Protein AF-A0A5T1TG48-F1 (afdb_monomer)

Secondary structure (DSSP, 8-state):
----EEPPPB---EEE--EETTTTSS--EEPPPEEESSSTT-SHHHHHHHHHTTHHHH---EEEE-EEEEEEE--SEE--TT-EETTEE----EE-GGGTT-HHHHHHHTTHHHH-EEEEE-TTSEEEEEESS---EEEES---GGG---GGGSEE-BEEEE-

Foldseek 3Di:
DDDKDKDDWDLDWDKDKDKAACQPVPGIDTWDIATAAQDPCHFVLVVQVRCCVCCVPRVKHKDWWAKQKAPAAFAWWWFAQQKDKSPHGLGIDTAHGLSPVVTLQVSCCVCCVPRQWHWDADPRSIIMITRPSQHWIAIDGGPTVSNRGDPSRNTTSGMMMMD

pLDDT: mean 97.57, std 2.39, range [71.88, 98.81]

Nearest PDB structures (foldseek):
  6x80-assembly1_D  TM=9.950E-01  e=9.859E-28  Campylobacter jejuni
  2zbi-assembly1_A  TM=5.490E-01  e=4.976E-05  Sphingomonas sp. A1
  8erm-assembly1_A  TM=5.360E-01  e=3.110E-05  Pseudomonas aeruginosa PAO1
  8sug-assembly1_C  TM=5.216E-01  e=3.074E-04  Pseudomonas aeruginosa PAO1
  9atl-assembly1_K  TM=5.099E-01  e=7.774E-03  Stenotrophomonas maltophilia

Mean predicted aligned error: 2.69 Å

Solvent-accessible surface area (backbone atoms only — not comparable to full-atom values): 8440 Å² total; per-residue (Å²): 137,88,60,80,47,68,61,71,76,35,67,72,72,46,80,45,68,55,66,47,73,51,56,79,78,80,47,67,46,72,53,76,75,36,50,34,36,46,47,90,89,17,12,41,32,43,44,22,51,58,43,43,76,43,23,90,75,58,66,41,38,45,45,66,52,26,67,47,68,23,82,40,48,21,35,54,41,46,29,32,72,63,12,21,42,46,85,45,76,73,31,60,49,72,29,38,55,58,38,71,76,42,42,60,44,47,59,46,43,75,44,18,91,78,36,43,37,42,49,45,66,48,100,73,36,18,36,31,40,35,25,85,64,19,24,22,49,37,51,42,65,38,72,25,72,26,38,26,57,50,83,86,58,31,43,34,42,20,30,52,34,39,64

InterPro domains:
  IPR010810 Flagellin hook, IN motif [PF07196] (18-70)
  IPR010810 Flagellin hook, IN motif [PF07196] (82-133)

Structure (mmCIF, N/CA/C/O backbone):
data_AF-A0A5T1TG48-F1
#
_entry.id   AF-A0A5T1TG48-F1
#
loop_
_atom_site.group_PDB
_atom_site.id
_atom_site.type_symbol
_atom_site.label_atom_id
_atom_site.label_alt_id
_atom_site.label_comp_id
_atom_site.label_asym_id
_atom_site.label_entity_id
_atom_site.label_seq_id
_atom_site.pdbx_PDB_ins_code
_atom_site.Cartn_x
_atom_site.Cartn_y
_atom_site.Cartn_z
_atom_site.occupancy
_atom_site.B_iso_or_equiv
_atom_site.auth_seq_id
_atom_site.auth_comp_id
_atom_site.auth_asym_id
_atom_site.auth_atom_id
_atom_site.pdbx_PDB_model_num
ATOM 1 N N . VAL A 1 1 ? 29.611 7.224 -10.463 1.00 71.88 1 VAL A N 1
ATOM 2 C CA . VAL A 1 1 ? 28.675 8.066 -9.683 1.00 71.88 1 VAL A CA 1
ATOM 3 C C . VAL A 1 1 ? 27.343 7.346 -9.670 1.00 71.88 1 VAL A C 1
ATOM 5 O O . VAL A 1 1 ? 26.937 6.895 -10.731 1.00 71.88 1 VAL A O 1
ATOM 8 N N . THR A 1 2 ? 26.721 7.186 -8.507 1.00 90.62 2 THR A N 1
ATOM 9 C CA . THR A 1 2 ? 25.393 6.563 -8.367 1.00 90.62 2 THR A CA 1
ATOM 10 C C . THR A 1 2 ? 24.321 7.654 -8.416 1.00 90.62 2 THR A C 1
ATOM 12 O O . THR A 1 2 ? 24.531 8.717 -7.828 1.00 90.62 2 THR A O 1
ATOM 15 N N . ARG A 1 3 ? 23.204 7.429 -9.121 1.00 95.94 3 ARG A N 1
ATOM 16 C CA . ARG A 1 3 ? 22.098 8.393 -9.252 1.00 95.94 3 ARG A CA 1
ATOM 17 C C . ARG A 1 3 ? 20.856 7.821 -8.586 1.00 95.94 3 ARG A C 1
ATOM 19 O O . ARG A 1 3 ? 20.439 6.731 -8.930 1.00 95.94 3 ARG A O 1
ATOM 26 N N . PHE A 1 4 ? 20.256 8.582 -7.678 1.00 97.31 4 PHE A N 1
ATOM 27 C CA . PHE A 1 4 ? 19.036 8.179 -6.984 1.00 97.31 4 PHE A CA 1
ATOM 28 C C . PHE A 1 4 ? 17.848 8.980 -7.499 1.00 97.31 4 PHE A C 1
ATOM 30 O O . PHE A 1 4 ? 17.920 10.208 -7.584 1.00 97.31 4 PHE A O 1
ATOM 37 N N . GLU A 1 5 ? 16.747 8.296 -7.790 1.00 97.81 5 GLU A N 1
ATOM 38 C CA . GLU A 1 5 ? 15.474 8.926 -8.140 1.00 97.81 5 GLU A CA 1
ATOM 39 C C . GLU A 1 5 ? 14.346 8.336 -7.305 1.00 97.81 5 GLU A C 1
ATOM 41 O O . GLU A 1 5 ? 14.348 7.157 -6.969 1.00 97.81 5 GLU A O 1
ATOM 46 N N . THR A 1 6 ? 13.370 9.149 -6.912 1.00 97.88 6 THR A N 1
ATOM 47 C CA . THR A 1 6 ? 12.190 8.664 -6.186 1.00 97.88 6 THR A CA 1
ATOM 48 C C . THR A 1 6 ? 10.981 9.488 -6.582 1.00 97.88 6 THR A C 1
ATOM 50 O O . THR A 1 6 ? 10.983 10.712 -6.446 1.00 97.88 6 THR A O 1
ATOM 53 N N . GLY A 1 7 ? 9.939 8.808 -7.057 1.00 96.88 7 GLY A N 1
ATOM 54 C CA . GLY A 1 7 ? 8.695 9.451 -7.472 1.00 96.88 7 GLY A CA 1
ATOM 55 C C . GLY A 1 7 ? 7.888 10.019 -6.302 1.00 96.88 7 GLY A C 1
ATOM 56 O O . GLY A 1 7 ? 8.194 9.800 -5.126 1.00 96.88 7 GLY A O 1
ATOM 57 N N . ALA A 1 8 ? 6.817 10.746 -6.617 1.00 97.75 8 ALA A N 1
ATOM 58 C CA . ALA A 1 8 ? 5.793 11.080 -5.630 1.00 97.75 8 ALA A CA 1
ATOM 59 C C . ALA A 1 8 ? 5.059 9.813 -5.151 1.00 97.75 8 ALA A C 1
ATOM 61 O O . ALA A 1 8 ? 5.159 8.749 -5.762 1.00 97.75 8 ALA A O 1
ATOM 62 N N . GLN A 1 9 ? 4.323 9.929 -4.047 1.00 97.75 9 GLN A N 1
ATOM 63 C CA . GLN A 1 9 ? 3.428 8.867 -3.594 1.00 97.75 9 GLN A CA 1
ATOM 64 C C . GLN A 1 9 ? 2.294 8.676 -4.603 1.00 97.75 9 GLN A C 1
ATOM 66 O O . GLN A 1 9 ? 1.644 9.645 -4.994 1.00 97.75 9 GLN A O 1
ATOM 71 N N . SER A 1 10 ? 2.083 7.435 -5.038 1.00 97.69 10 SER A N 1
ATOM 72 C CA . SER A 1 10 ? 1.011 7.096 -5.968 1.00 97.69 10 SER A CA 1
ATOM 73 C C . SER A 1 10 ? -0.286 6.813 -5.218 1.00 97.69 10 SER A C 1
ATOM 75 O O . SER A 1 10 ? -0.310 6.033 -4.267 1.00 97.69 10 SER A O 1
ATOM 77 N N . PHE A 1 11 ? -1.374 7.410 -5.696 1.00 97.56 11 PHE A N 1
ATOM 78 C CA . PHE A 1 11 ? -2.744 7.185 -5.219 1.00 97.56 11 PHE A CA 1
ATOM 79 C C . PHE A 1 11 ? -3.618 6.546 -6.313 1.00 97.56 11 PHE A C 1
ATOM 81 O O . PHE A 1 11 ? -4.822 6.393 -6.138 1.00 97.56 11 PHE A O 1
ATOM 88 N N . THR A 1 12 ? -3.028 6.174 -7.456 1.00 96.75 12 THR A N 1
ATOM 89 C CA . THR A 1 12 ? -3.750 5.637 -8.616 1.00 96.75 12 THR A CA 1
ATOM 90 C C . THR A 1 12 ? -3.296 4.223 -8.952 1.00 96.75 12 THR A C 1
ATOM 92 O O . THR A 1 12 ? -2.097 3.952 -9.049 1.00 96.75 12 THR A O 1
ATOM 95 N N . SER A 1 13 ? -4.268 3.340 -9.176 1.00 97.50 13 SER A N 1
ATOM 96 C CA . SER A 1 13 ? -4.063 2.001 -9.733 1.00 97.50 13 SER A CA 1
ATOM 97 C C . SER A 1 13 ? -4.076 2.028 -11.260 1.00 97.50 13 SER A C 1
ATOM 99 O O . SER A 1 13 ? -4.462 3.020 -11.880 1.00 97.50 13 SER A O 1
ATOM 101 N N . GLY A 1 14 ? -3.661 0.923 -11.876 1.00 97.94 14 GLY A N 1
ATOM 102 C CA . GLY A 1 14 ? -3.718 0.754 -13.325 1.00 97.94 14 GLY A CA 1
ATOM 103 C C . GLY A 1 14 ? -2.593 -0.111 -13.869 1.00 97.94 14 GLY A C 1
ATOM 104 O O . GLY A 1 14 ? -1.767 -0.632 -13.124 1.00 97.94 14 GLY A O 1
ATOM 105 N N . VAL A 1 15 ? -2.569 -0.268 -15.190 1.00 98.19 15 VAL A N 1
ATOM 106 C CA . VAL A 1 15 ? -1.473 -0.942 -15.892 1.00 98.19 15 VAL A CA 1
ATOM 107 C C . VAL A 1 15 ? -0.384 0.081 -16.194 1.00 98.19 15 VAL A C 1
ATOM 109 O O . VAL A 1 15 ? -0.654 1.116 -16.801 1.00 98.19 15 VAL A O 1
ATOM 112 N N . VAL A 1 16 ? 0.844 -0.217 -15.785 1.00 97.31 16 VAL A N 1
ATOM 113 C CA . VAL A 1 16 ? 2.029 0.607 -16.022 1.00 97.31 16 VAL A CA 1
ATOM 114 C C . VAL A 1 16 ? 2.954 -0.121 -16.988 1.00 97.31 16 VAL A C 1
ATOM 116 O O . VAL A 1 16 ? 3.291 -1.281 -16.771 1.00 97.31 16 VAL A O 1
ATOM 119 N N . GLY A 1 17 ? 3.391 0.575 -18.035 1.00 94.50 17 GLY A N 1
ATOM 120 C CA . GLY A 1 17 ? 4.477 0.136 -18.910 1.00 94.50 17 GLY A CA 1
ATOM 121 C C . GLY A 1 17 ? 5.639 1.115 -18.803 1.00 94.50 17 GLY A C 1
ATOM 122 O O . GLY A 1 17 ? 5.510 2.268 -19.218 1.00 94.50 17 GLY A O 1
ATOM 123 N N . LEU A 1 18 ? 6.760 0.678 -18.226 1.00 96.19 18 LEU A N 1
ATOM 124 C CA . LEU A 1 18 ? 7.953 1.513 -18.087 1.00 96.19 18 LEU A CA 1
ATOM 125 C C . LEU A 1 18 ? 8.855 1.413 -19.317 1.00 96.19 18 LEU A C 1
ATOM 127 O O . LEU A 1 18 ? 8.947 0.385 -19.989 1.00 96.19 18 LEU A O 1
ATOM 131 N N . THR A 1 19 ? 9.562 2.500 -19.607 1.00 97.81 19 THR A N 1
ATOM 132 C CA . THR A 1 19 ? 10.603 2.527 -20.635 1.00 97.81 19 THR A CA 1
ATOM 133 C C . THR A 1 19 ? 11.761 3.387 -20.151 1.00 97.81 19 THR A C 1
ATOM 135 O O . THR A 1 19 ? 11.573 4.577 -19.903 1.00 97.81 19 THR A O 1
ATOM 138 N N . ILE A 1 20 ? 12.955 2.803 -20.034 1.00 97.44 20 ILE A N 1
ATOM 139 C CA . ILE A 1 20 ? 14.191 3.570 -19.856 1.00 97.44 20 ILE A CA 1
ATOM 140 C C . ILE A 1 20 ? 14.610 4.062 -21.233 1.00 97.44 20 ILE A C 1
ATOM 142 O O . ILE A 1 20 ? 14.817 3.271 -22.153 1.00 97.44 20 ILE A O 1
ATOM 146 N N . LYS A 1 21 ? 14.715 5.379 -21.380 1.00 97.81 21 LYS A N 1
ATOM 147 C CA . LYS A 1 21 ? 15.151 5.989 -22.631 1.00 97.81 21 LYS A CA 1
ATOM 148 C C . LYS A 1 21 ? 16.660 5.901 -22.774 1.00 97.81 21 LYS A C 1
ATOM 150 O O . LYS A 1 21 ? 17.370 6.159 -21.805 1.00 97.81 21 LYS A O 1
ATOM 155 N N . ASN A 1 22 ? 17.123 5.599 -23.985 1.00 95.38 22 ASN A N 1
ATOM 156 C CA . ASN A 1 22 ? 18.542 5.603 -24.336 1.00 95.38 22 ASN A CA 1
ATOM 157 C C . ASN A 1 22 ? 19.431 4.805 -23.354 1.00 95.38 22 ASN A C 1
ATOM 159 O O . ASN A 1 22 ? 20.452 5.307 -22.880 1.00 95.38 22 ASN A O 1
ATOM 163 N N . TYR A 1 23 ? 19.026 3.583 -22.999 1.00 94.69 23 TYR A N 1
ATOM 164 C CA . TYR A 1 23 ? 19.630 2.840 -21.884 1.00 94.69 23 TYR A CA 1
ATOM 165 C C . TYR A 1 23 ? 21.103 2.460 -22.133 1.00 94.69 23 TYR A C 1
ATOM 167 O O . TYR A 1 23 ? 21.864 2.301 -21.182 1.00 94.69 23 TYR A O 1
ATOM 175 N N . ASN A 1 24 ? 21.509 2.338 -23.404 1.00 93.19 24 ASN A N 1
ATOM 176 C CA . ASN A 1 24 ? 22.863 1.974 -23.840 1.00 93.19 24 ASN A CA 1
ATOM 177 C C . ASN A 1 24 ? 23.523 3.019 -24.765 1.00 93.19 24 ASN A C 1
ATOM 179 O O . ASN A 1 24 ? 24.572 2.747 -25.346 1.00 93.19 24 ASN A O 1
ATOM 183 N N . GLY A 1 25 ? 22.920 4.203 -24.927 1.00 95.38 25 GLY A N 1
ATOM 184 C CA . GLY A 1 25 ? 23.406 5.235 -25.851 1.00 95.38 25 GLY A CA 1
ATOM 185 C C . GLY A 1 25 ? 22.886 5.122 -27.292 1.00 95.38 25 GLY A C 1
ATOM 186 O O . GLY A 1 25 ? 23.240 5.969 -28.112 1.00 95.38 25 GLY A O 1
ATOM 187 N N . ILE A 1 26 ? 22.071 4.106 -27.603 1.00 96.31 26 ILE A N 1
ATOM 188 C CA . ILE A 1 26 ? 21.538 3.854 -28.949 1.00 96.31 26 ILE A CA 1
ATOM 189 C C . ILE A 1 26 ? 20.014 3.679 -28.929 1.00 96.31 26 ILE A C 1
ATOM 191 O O . ILE A 1 26 ? 19.321 4.285 -29.744 1.00 96.31 26 ILE A O 1
ATOM 195 N N . GLU A 1 27 ? 19.483 2.861 -28.018 1.00 97.25 27 GLU A N 1
ATOM 196 C CA . GLU A 1 27 ? 18.069 2.465 -28.024 1.00 97.25 27 GLU A CA 1
ATOM 197 C C . GLU A 1 27 ? 17.399 2.565 -26.643 1.00 97.25 27 GLU A C 1
ATOM 199 O O . GLU A 1 27 ? 18.043 2.780 -25.613 1.00 97.25 27 GLU A O 1
ATOM 204 N N . ASP A 1 28 ? 16.077 2.408 -26.626 1.00 98.00 28 ASP A N 1
ATOM 205 C CA . ASP A 1 28 ? 15.263 2.384 -25.412 1.00 98.00 28 ASP A CA 1
ATOM 206 C C . ASP A 1 28 ? 15.121 0.957 -24.860 1.00 98.00 28 ASP A C 1
ATOM 208 O O . ASP A 1 28 ? 15.052 -0.008 -25.617 1.00 98.00 28 ASP A O 1
ATOM 212 N N . PHE A 1 29 ? 14.976 0.823 -23.540 1.00 97.94 29 PHE A N 1
ATOM 213 C CA . PHE A 1 29 ? 14.638 -0.441 -22.886 1.00 97.94 29 PHE A CA 1
ATOM 214 C C . PHE A 1 29 ? 13.192 -0.409 -22.398 1.00 97.94 29 PHE A C 1
ATOM 216 O O . PHE A 1 29 ? 12.853 0.368 -21.503 1.00 97.94 29 PHE A O 1
ATOM 223 N N . LYS A 1 30 ? 12.334 -1.255 -22.968 1.00 98.06 30 LYS A N 1
ATOM 224 C CA . LYS A 1 30 ? 10.923 -1.367 -22.585 1.00 98.06 30 LYS A CA 1
ATOM 225 C C . LYS A 1 30 ? 10.717 -2.574 -21.672 1.00 98.06 30 LYS A C 1
ATOM 227 O O . LYS A 1 30 ? 11.099 -3.680 -22.037 1.00 98.06 30 LYS A O 1
ATOM 232 N N . PHE A 1 31 ? 10.090 -2.350 -20.522 1.00 97.75 31 PHE A N 1
ATOM 233 C CA . PHE A 1 31 ? 9.683 -3.418 -19.610 1.00 97.75 31 PHE A CA 1
ATOM 234 C C . PHE A 1 31 ? 8.322 -3.989 -20.004 1.00 97.75 31 PHE A C 1
ATOM 236 O O . PHE A 1 31 ? 7.525 -3.316 -20.672 1.00 97.75 31 PHE A O 1
ATOM 243 N N . ASP A 1 32 ? 8.042 -5.204 -19.539 1.00 97.69 32 ASP A N 1
ATOM 244 C CA . ASP A 1 32 ? 6.697 -5.757 -19.603 1.00 97.69 32 ASP A CA 1
ATOM 245 C C . ASP A 1 32 ? 5.723 -4.919 -18.765 1.00 97.69 32 ASP A C 1
ATOM 247 O O . ASP A 1 32 ? 6.090 -4.220 -17.815 1.00 97.69 32 ASP A O 1
ATOM 251 N N . ASN A 1 33 ? 4.449 -4.960 -19.152 1.00 98.00 33 ASN A N 1
ATOM 252 C CA . ASN A 1 33 ? 3.407 -4.246 -18.430 1.00 98.00 33 ASN A CA 1
ATOM 253 C C . ASN A 1 33 ? 3.195 -4.871 -17.046 1.00 98.00 33 ASN A C 1
ATOM 255 O O . ASN A 1 33 ? 3.009 -6.080 -16.925 1.00 98.00 33 ASN A O 1
ATOM 259 N N . VAL A 1 34 ? 3.108 -4.028 -16.020 1.00 98.25 34 VAL A N 1
ATOM 260 C CA . VAL A 1 34 ? 2.845 -4.436 -14.637 1.00 98.25 34 VAL A CA 1
ATOM 261 C C . VAL A 1 34 ? 1.547 -3.805 -14.151 1.00 98.25 34 VAL A C 1
ATOM 263 O O . VAL A 1 34 ? 1.281 -2.624 -14.376 1.00 98.25 34 VAL A O 1
ATOM 266 N N . VAL A 1 35 ? 0.720 -4.591 -13.466 1.00 98.56 35 VAL A N 1
ATOM 267 C CA . VAL A 1 35 ? -0.514 -4.102 -12.843 1.00 98.56 35 VAL A CA 1
ATOM 268 C C . VAL A 1 35 ? -0.194 -3.522 -11.467 1.00 98.56 35 VAL A C 1
ATOM 270 O O . VAL A 1 35 ? 0.432 -4.178 -10.639 1.00 98.56 35 VAL A O 1
ATOM 273 N N . ILE A 1 36 ? -0.674 -2.312 -11.194 1.00 98.56 36 ILE A N 1
ATOM 274 C CA . ILE A 1 36 ? -0.641 -1.670 -9.879 1.00 98.56 36 ILE A CA 1
ATOM 275 C C . ILE A 1 36 ? -2.023 -1.810 -9.245 1.00 98.56 36 ILE A C 1
ATOM 277 O O . ILE A 1 36 ? -2.989 -1.207 -9.716 1.00 98.56 36 ILE A O 1
ATOM 281 N N . SER A 1 37 ? -2.127 -2.632 -8.197 1.00 98.44 37 SER A N 1
ATOM 282 C CA . SER A 1 37 ? -3.372 -2.854 -7.453 1.00 98.44 37 SER A CA 1
ATOM 283 C C . SER A 1 37 ? -3.097 -3.350 -6.022 1.00 98.44 37 SER A C 1
ATOM 285 O O . SER A 1 37 ? -1.967 -3.292 -5.537 1.00 98.44 37 SER A O 1
ATOM 287 N N . THR A 1 38 ? -4.139 -3.824 -5.337 1.00 98.25 38 THR A N 1
ATOM 288 C CA . THR A 1 38 ? -4.082 -4.437 -3.998 1.00 98.25 38 THR A CA 1
ATOM 289 C C . THR A 1 38 ? -4.049 -5.971 -4.030 1.00 98.25 38 THR A C 1
ATOM 291 O O . THR A 1 38 ? -4.100 -6.611 -2.981 1.00 98.25 38 THR A O 1
ATOM 294 N N . SER A 1 39 ? -4.017 -6.579 -5.219 1.00 97.38 39 SER A N 1
ATOM 295 C CA . SER A 1 39 ? -4.017 -8.038 -5.395 1.00 97.38 39 SER A CA 1
ATOM 296 C C . SER A 1 39 ? -2.610 -8.624 -5.285 1.00 97.38 39 SER A C 1
ATOM 298 O O . SER A 1 39 ? -1.620 -7.946 -5.568 1.00 97.38 39 SER A O 1
ATOM 300 N N . VAL A 1 40 ? -2.513 -9.901 -4.913 1.00 95.62 40 VAL A N 1
ATOM 301 C CA . VAL A 1 40 ? -1.243 -10.647 -4.908 1.00 95.62 40 VAL A CA 1
AT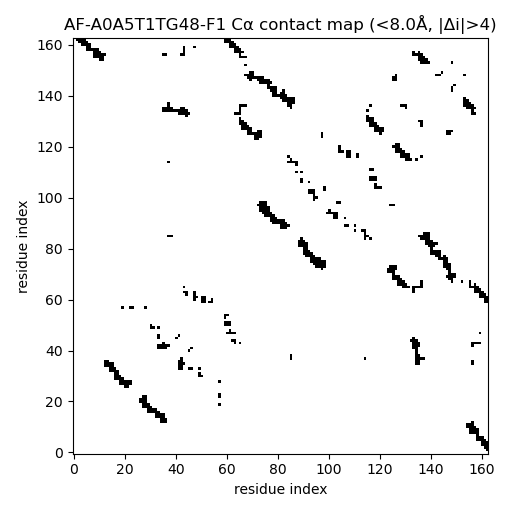OM 302 C C . VAL A 1 40 ? -0.615 -10.631 -6.307 1.00 95.62 40 VAL A C 1
ATOM 304 O O . VAL A 1 40 ? -1.324 -10.751 -7.304 1.00 95.62 40 VAL A O 1
ATOM 307 N N . GLY A 1 41 ? 0.708 -10.457 -6.381 1.00 96.12 41 GLY A N 1
ATOM 308 C CA . GLY A 1 41 ? 1.446 -10.388 -7.650 1.00 96.12 41 GLY A CA 1
ATOM 309 C C . GLY A 1 41 ? 1.281 -9.070 -8.417 1.00 96.12 41 GLY A C 1
ATOM 310 O O . GLY A 1 41 ? 1.636 -8.994 -9.589 1.00 96.12 41 GLY A O 1
ATOM 311 N N . THR A 1 42 ? 0.735 -8.031 -7.779 1.00 98.19 42 THR A N 1
ATOM 312 C CA . THR A 1 42 ? 0.585 -6.685 -8.354 1.00 98.19 42 THR A CA 1
ATOM 313 C C . THR A 1 42 ? 1.192 -5.632 -7.427 1.00 98.19 42 THR A C 1
ATOM 315 O O . THR A 1 42 ? 1.573 -5.936 -6.299 1.00 98.19 42 THR A O 1
ATOM 318 N N . GLY A 1 43 ? 1.247 -4.379 -7.876 1.00 98.31 43 GLY A N 1
ATOM 319 C CA . GLY A 1 43 ? 1.751 -3.261 -7.077 1.00 98.31 43 GLY A CA 1
ATOM 320 C C . GLY A 1 43 ? 3.216 -2.936 -7.354 1.00 98.31 43 GLY A C 1
ATOM 321 O O . GLY A 1 43 ? 3.817 -3.418 -8.316 1.00 98.31 43 GLY A O 1
ATOM 322 N N . LEU A 1 44 ? 3.790 -2.073 -6.516 1.00 98.44 44 LEU A N 1
ATOM 323 C CA . LEU A 1 44 ? 5.172 -1.623 -6.678 1.00 98.44 44 LEU A CA 1
ATOM 324 C C . LEU A 1 44 ? 6.191 -2.720 -6.375 1.00 98.44 44 LEU A C 1
ATOM 326 O O . LEU A 1 44 ? 7.293 -2.656 -6.911 1.00 98.44 44 LEU A O 1
ATOM 330 N N . GLY A 1 45 ? 5.821 -3.736 -5.591 1.00 98.38 45 GLY A N 1
ATOM 331 C CA . GLY A 1 45 ? 6.649 -4.928 -5.408 1.00 98.38 45 GLY A CA 1
ATOM 332 C C . GLY A 1 45 ? 6.900 -5.653 -6.724 1.00 98.38 45 GLY A C 1
ATOM 333 O O . GLY A 1 45 ? 8.049 -5.804 -7.134 1.00 98.38 45 GLY A O 1
ATOM 334 N N . ALA A 1 46 ? 5.826 -5.977 -7.448 1.00 98.44 46 ALA A N 1
ATOM 335 C CA . ALA A 1 46 ? 5.912 -6.598 -8.769 1.00 98.44 46 ALA A CA 1
ATOM 336 C C . ALA A 1 46 ? 6.667 -5.718 -9.783 1.00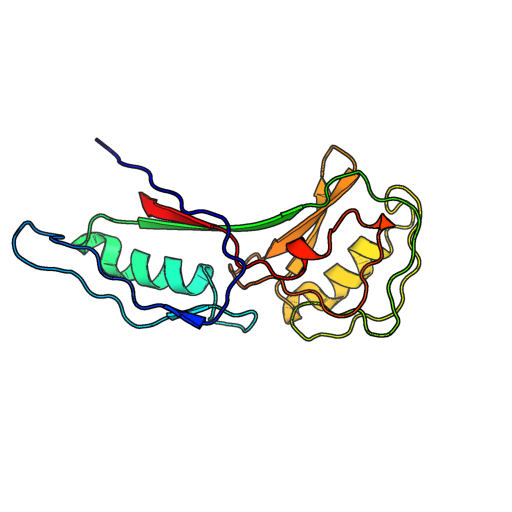 98.44 46 ALA A C 1
ATOM 338 O O . ALA A 1 46 ? 7.445 -6.221 -10.592 1.00 98.44 46 ALA A O 1
ATOM 339 N N . LEU A 1 47 ? 6.482 -4.394 -9.724 1.00 98.25 47 LEU A N 1
ATOM 340 C CA . LEU A 1 47 ? 7.195 -3.465 -10.604 1.00 98.25 47 LEU A CA 1
ATOM 341 C C . LEU A 1 47 ? 8.696 -3.417 -10.301 1.00 98.25 47 LEU A C 1
ATOM 343 O O . LEU A 1 47 ? 9.513 -3.409 -11.219 1.00 98.25 47 LEU A O 1
ATOM 347 N N . ALA A 1 48 ? 9.067 -3.394 -9.021 1.00 98.38 48 ALA A N 1
ATOM 348 C CA . ALA A 1 48 ? 10.462 -3.415 -8.613 1.00 98.38 48 ALA A CA 1
ATOM 349 C C . ALA A 1 48 ? 11.135 -4.740 -8.991 1.00 98.38 48 ALA A C 1
ATOM 351 O O . ALA A 1 48 ? 12.263 -4.726 -9.477 1.00 98.38 48 ALA A O 1
ATOM 352 N N . GLU A 1 49 ? 10.447 -5.873 -8.823 1.00 98.19 49 GLU A N 1
ATOM 353 C CA . GLU A 1 49 ? 10.924 -7.172 -9.306 1.00 98.19 49 GLU A CA 1
ATOM 354 C C . GLU A 1 49 ? 11.184 -7.150 -10.814 1.00 98.19 49 GLU A C 1
ATOM 356 O O . GLU A 1 49 ? 12.261 -7.556 -11.246 1.00 98.19 49 GLU A O 1
ATOM 361 N N . GLU A 1 50 ? 10.249 -6.624 -11.609 1.00 98.19 50 GLU A N 1
ATOM 362 C CA . GLU A 1 50 ? 10.393 -6.542 -13.065 1.00 98.19 50 GLU A CA 1
ATOM 363 C C . GLU A 1 50 ? 11.592 -5.685 -13.493 1.00 98.19 50 GLU A C 1
ATOM 365 O O . GLU A 1 50 ? 12.382 -6.101 -14.341 1.00 98.19 50 GLU A O 1
ATOM 370 N N . ILE A 1 51 ? 11.797 -4.532 -12.851 1.00 98.25 51 ILE A N 1
ATOM 371 C CA . ILE A 1 51 ? 12.976 -3.691 -13.104 1.00 98.25 51 ILE A CA 1
ATOM 372 C C . ILE A 1 51 ? 14.260 -4.451 -12.751 1.00 98.25 51 ILE A C 1
ATOM 374 O O . ILE A 1 51 ? 15.207 -4.497 -13.539 1.00 98.25 51 ILE A O 1
ATOM 378 N N . ASN A 1 52 ? 14.280 -5.087 -11.578 1.00 98.25 52 ASN A N 1
ATOM 379 C CA . ASN A 1 52 ? 15.465 -5.753 -11.054 1.00 98.25 52 ASN A CA 1
ATOM 380 C C . ASN A 1 52 ? 15.865 -7.010 -11.844 1.00 98.25 52 ASN A C 1
ATOM 382 O O . ASN A 1 52 ? 17.052 -7.340 -11.857 1.00 98.25 52 ASN A O 1
ATOM 386 N N . LYS A 1 53 ? 14.935 -7.678 -12.548 1.00 97.94 53 LYS A N 1
ATOM 387 C CA . LYS A 1 53 ? 15.246 -8.814 -13.445 1.00 97.94 53 LYS A CA 1
ATOM 388 C C . LYS A 1 53 ? 16.236 -8.457 -14.554 1.00 97.94 53 LYS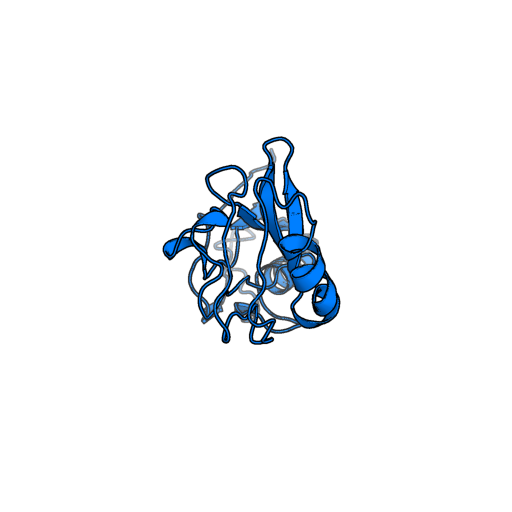 A C 1
ATOM 390 O O . LYS A 1 53 ? 16.938 -9.343 -15.030 1.00 97.94 53 LYS A O 1
ATOM 395 N N . SER A 1 54 ? 16.270 -7.190 -14.971 1.00 96.81 54 SER A N 1
ATOM 396 C CA . SER A 1 54 ? 17.142 -6.698 -16.045 1.00 96.81 54 SER A CA 1
ATOM 397 C C . SER A 1 54 ? 18.190 -5.696 -15.551 1.00 96.81 54 SER A C 1
ATOM 399 O O . SER A 1 54 ? 18.769 -4.970 -16.360 1.00 96.81 54 SER A O 1
ATOM 401 N N . ALA A 1 55 ? 18.441 -5.626 -14.239 1.00 97.00 55 ALA A N 1
ATOM 402 C CA . ALA A 1 55 ? 19.352 -4.643 -13.648 1.00 97.00 55 ALA A CA 1
ATOM 403 C C . ALA A 1 55 ? 20.812 -4.799 -14.112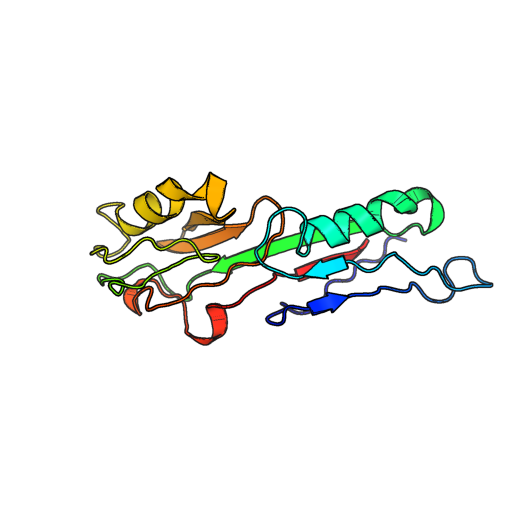 1.00 97.00 55 ALA A C 1
ATOM 405 O O . ALA A 1 55 ? 21.555 -3.821 -14.144 1.00 97.00 55 ALA A O 1
ATOM 406 N N . ASP A 1 56 ? 21.231 -6.008 -14.487 1.00 96.38 56 ASP A N 1
ATOM 407 C CA . ASP A 1 56 ? 22.541 -6.285 -15.088 1.00 96.38 56 ASP A CA 1
ATOM 408 C C . ASP A 1 56 ? 22.696 -5.654 -16.482 1.00 96.38 56 ASP A C 1
ATOM 410 O O . ASP A 1 56 ? 23.804 -5.293 -16.874 1.00 96.38 56 ASP A O 1
ATOM 414 N N . LYS A 1 57 ? 21.586 -5.483 -17.209 1.00 96.00 57 LYS A N 1
ATOM 415 C CA . LYS A 1 57 ? 21.552 -4.903 -18.558 1.00 96.00 57 LYS A CA 1
ATOM 416 C C . LYS A 1 57 ? 21.315 -3.402 -18.548 1.00 96.00 57 LYS A C 1
ATOM 418 O O . LYS A 1 57 ? 21.942 -2.676 -19.312 1.00 96.00 57 LYS A O 1
ATOM 423 N N . THR A 1 58 ? 20.373 -2.944 -17.728 1.00 96.44 58 THR A N 1
ATOM 424 C CA . THR A 1 58 ? 19.953 -1.537 -17.690 1.00 96.44 58 THR A CA 1
ATOM 425 C C . THR A 1 58 ? 20.821 -0.697 -16.762 1.00 96.44 58 THR A C 1
ATOM 427 O O . THR A 1 58 ? 20.841 0.524 -16.889 1.00 96.44 58 THR A O 1
ATOM 430 N N . GLY A 1 59 ? 21.508 -1.333 -15.806 1.00 96.19 59 GLY A N 1
ATOM 431 C CA . GLY A 1 59 ? 22.216 -0.649 -14.729 1.00 96.19 59 GLY A CA 1
ATOM 432 C C . GLY A 1 59 ? 21.294 0.018 -13.704 1.00 96.19 59 GLY A C 1
ATOM 433 O O . GLY A 1 59 ? 21.803 0.692 -12.817 1.00 96.19 59 GLY A O 1
ATOM 434 N N . VAL A 1 60 ? 19.971 -0.165 -13.812 1.00 97.69 60 VAL A N 1
ATOM 435 C CA . VAL A 1 60 ? 18.967 0.433 -12.923 1.00 97.69 60 VAL A CA 1
ATOM 436 C C . VAL A 1 60 ? 18.403 -0.635 -12.002 1.00 97.69 60 VAL A C 1
ATOM 438 O O . VAL A 1 60 ? 17.904 -1.666 -12.456 1.00 97.69 60 VAL A O 1
ATOM 441 N N . ARG A 1 61 ? 18.433 -0.365 -10.700 1.00 98.19 61 ARG A N 1
ATOM 442 C CA . ARG A 1 61 ? 17.746 -1.155 -9.679 1.00 98.19 61 ARG A CA 1
ATOM 443 C C . ARG A 1 61 ? 16.583 -0.370 -9.106 1.00 98.19 61 ARG A C 1
ATOM 445 O O . ARG A 1 61 ? 16.608 0.855 -9.062 1.00 98.19 61 ARG A O 1
ATOM 452 N N . ALA A 1 62 ? 15.575 -1.087 -8.631 1.00 98.25 62 ALA A N 1
ATOM 453 C CA . ALA A 1 62 ? 14.394 -0.505 -8.022 1.00 98.25 62 ALA A CA 1
ATOM 454 C C . ALA A 1 62 ? 14.119 -1.078 -6.633 1.00 98.25 62 ALA A C 1
ATOM 456 O O . ALA A 1 62 ? 14.348 -2.255 -6.358 1.00 98.25 62 ALA A O 1
ATOM 457 N N . THR A 1 63 ? 13.565 -0.235 -5.773 1.00 98.50 63 THR A N 1
ATOM 458 C CA . THR A 1 63 ? 12.946 -0.618 -4.505 1.00 98.50 63 THR A CA 1
ATOM 459 C C . THR A 1 63 ? 11.661 0.180 -4.306 1.00 98.50 63 THR A C 1
ATOM 461 O O . THR A 1 63 ? 11.377 1.120 -5.054 1.00 98.50 63 THR A O 1
ATOM 464 N N . TYR A 1 64 ? 10.874 -0.189 -3.305 1.00 98.50 64 TYR A N 1
ATOM 465 C CA . TYR A 1 64 ? 9.601 0.441 -2.995 1.00 98.50 64 TYR A CA 1
ATOM 466 C C . TYR A 1 64 ? 9.456 0.705 -1.496 1.00 98.50 64 TYR A C 1
ATOM 468 O O . TYR A 1 64 ? 10.074 0.043 -0.665 1.00 98.50 64 TYR A O 1
ATOM 476 N N . ASP A 1 65 ? 8.593 1.660 -1.164 1.00 98.50 65 ASP A N 1
ATOM 477 C CA . ASP A 1 65 ? 8.073 1.860 0.190 1.00 98.50 65 ASP A CA 1
ATOM 478 C C . ASP A 1 65 ? 6.566 2.110 0.096 1.00 98.50 65 ASP A C 1
ATOM 480 O O . ASP A 1 65 ? 6.122 3.124 -0.459 1.00 98.50 65 ASP A O 1
ATOM 484 N N . VAL A 1 66 ? 5.769 1.158 0.590 1.00 98.69 66 VAL A N 1
ATOM 485 C CA . VAL A 1 66 ? 4.305 1.257 0.613 1.00 98.69 66 VAL A CA 1
ATOM 486 C C . VAL A 1 66 ? 3.827 1.324 2.055 1.00 98.69 66 VAL A C 1
ATOM 488 O O . VAL A 1 66 ? 3.630 0.311 2.731 1.00 98.69 66 VAL A O 1
ATOM 491 N N . LYS A 1 67 ? 3.642 2.560 2.519 1.00 98.44 67 LYS A N 1
ATOM 492 C CA . LYS A 1 67 ? 3.274 2.873 3.895 1.00 98.44 67 LYS A CA 1
ATOM 493 C C . LYS A 1 67 ? 2.238 3.986 3.956 1.00 98.44 67 LYS A C 1
ATOM 495 O O . LYS A 1 67 ? 2.397 5.019 3.305 1.00 98.44 67 LYS A O 1
ATOM 500 N N . THR A 1 68 ? 1.203 3.792 4.766 1.00 98.56 68 THR A N 1
ATOM 501 C CA . THR A 1 68 ? 0.248 4.835 5.153 1.00 98.56 68 THR A CA 1
ATOM 502 C C . THR A 1 68 ? 0.412 5.117 6.641 1.00 98.56 68 THR A C 1
ATOM 504 O O . THR A 1 68 ? 0.178 4.236 7.463 1.00 98.56 68 THR A O 1
ATOM 507 N N . THR A 1 69 ? 0.793 6.346 6.988 1.00 98.50 69 THR A N 1
ATOM 508 C CA . THR A 1 69 ? 0.976 6.775 8.381 1.00 98.50 69 THR A CA 1
ATOM 509 C C . THR A 1 69 ? -0.076 7.810 8.755 1.00 98.50 69 THR A C 1
ATOM 511 O O . THR A 1 69 ? -0.283 8.785 8.025 1.00 98.50 69 THR A O 1
ATOM 514 N N . GLY A 1 70 ? -0.720 7.606 9.903 1.00 98.31 70 GLY A N 1
ATOM 515 C CA . GLY A 1 70 ? -1.659 8.560 10.475 1.00 98.31 70 GLY A CA 1
ATOM 516 C C . GLY A 1 70 ? -0.984 9.888 10.822 1.00 98.31 70 GLY A C 1
ATOM 517 O O . GLY A 1 70 ? 0.212 9.955 11.106 1.00 98.31 70 GLY A O 1
ATOM 518 N N . VAL A 1 71 ? -1.739 10.982 10.792 1.00 98.19 71 VAL A N 1
ATOM 519 C CA . VAL A 1 71 ? -1.168 12.325 10.991 1.00 98.19 71 VAL A CA 1
ATOM 520 C C . VAL A 1 71 ? -0.920 12.664 12.468 1.00 98.19 71 VAL A C 1
ATOM 522 O O . VAL A 1 71 ? -0.045 13.479 12.768 1.00 98.19 71 VAL A O 1
ATOM 525 N N . TYR A 1 72 ? -1.600 11.983 13.394 1.00 98.38 72 TYR A N 1
ATOM 526 C CA . TYR A 1 72 ? -1.454 12.116 14.848 1.00 98.38 72 TYR A CA 1
ATOM 527 C C . TYR A 1 72 ? -1.557 10.760 15.560 1.00 98.38 72 TYR A C 1
ATOM 529 O O . TYR A 1 72 ? -1.918 9.753 14.950 1.00 98.38 72 TYR A O 1
ATOM 537 N N . ALA A 1 73 ? -1.209 10.743 16.849 1.00 98.50 73 ALA A N 1
ATOM 538 C CA . ALA A 1 73 ? -1.326 9.563 17.697 1.00 98.50 73 ALA A CA 1
ATOM 539 C C . ALA A 1 73 ? -2.779 9.088 17.790 1.00 98.50 73 ALA A C 1
ATOM 541 O O . ALA A 1 73 ? -3.668 9.926 17.943 1.00 98.50 73 ALA A O 1
ATOM 542 N N . ILE A 1 74 ? -3.006 7.773 17.750 1.00 98.69 74 ILE A N 1
ATOM 543 C CA . ILE A 1 74 ? -4.355 7.189 17.778 1.00 98.69 74 ILE A CA 1
ATOM 544 C C . ILE A 1 74 ? -5.161 7.781 18.944 1.00 98.69 74 ILE A C 1
ATOM 546 O O . ILE A 1 74 ? -4.675 7.869 20.073 1.00 98.69 74 ILE A O 1
ATOM 550 N N . LYS A 1 75 ? -6.389 8.203 18.654 1.00 98.62 75 LYS A N 1
ATOM 551 C CA . LYS A 1 75 ? -7.396 8.662 19.613 1.00 98.62 75 LYS A CA 1
ATOM 552 C C . LYS A 1 75 ? -8.535 7.668 19.689 1.00 98.62 75 LYS A C 1
ATOM 554 O O . LYS A 1 75 ? -8.731 6.916 18.741 1.00 98.62 75 LYS A O 1
ATOM 559 N N . GLU A 1 76 ? -9.280 7.694 20.784 1.00 98.50 76 GLU A N 1
ATOM 560 C CA . GLU A 1 76 ? -10.477 6.879 20.940 1.00 98.50 76 GLU A CA 1
ATOM 561 C C . GLU A 1 76 ? -11.423 7.054 19.745 1.00 98.50 76 GLU A C 1
ATOM 563 O O . GLU A 1 76 ? -11.623 8.156 19.221 1.00 98.50 76 GLU A O 1
ATOM 568 N N . GLY A 1 77 ? -11.984 5.944 19.281 1.00 98.31 77 GLY A N 1
ATOM 569 C CA . GLY A 1 77 ? -12.889 5.939 18.151 1.00 98.31 77 GLY A CA 1
ATOM 570 C C . GLY A 1 77 ? -13.421 4.553 17.835 1.00 98.31 77 GLY A C 1
ATOM 571 O O . GLY A 1 77 ? -13.200 3.582 18.558 1.00 98.31 77 GLY A O 1
ATOM 572 N N . THR A 1 78 ? -14.147 4.484 16.727 1.00 98.62 78 THR A N 1
ATOM 573 C CA . THR A 1 78 ? -14.731 3.245 16.231 1.00 98.62 78 THR A CA 1
ATOM 574 C C . THR A 1 78 ? -14.650 3.204 14.714 1.00 98.62 78 THR A C 1
ATOM 576 O O . THR A 1 78 ? -14.778 4.239 14.052 1.00 98.62 78 THR A O 1
ATOM 579 N N . THR A 1 79 ? -14.426 2.017 14.163 1.00 98.69 79 THR A N 1
ATOM 580 C CA . THR A 1 79 ? -14.555 1.776 12.722 1.00 98.69 79 THR A CA 1
ATOM 581 C C . THR A 1 79 ? -16.028 1.563 12.348 1.00 98.69 79 THR A C 1
ATOM 583 O O . THR A 1 79 ? -16.873 1.257 13.191 1.00 98.69 79 THR A O 1
ATOM 586 N N . SER A 1 80 ? -16.382 1.711 11.073 1.00 98.56 80 SER A N 1
ATOM 587 C CA . SER A 1 80 ? -17.719 1.364 10.591 1.00 98.56 80 SER A CA 1
ATOM 588 C C . SER A 1 80 ? -17.894 -0.148 10.420 1.00 98.56 80 SER A C 1
ATOM 590 O O . SER A 1 80 ? -16.936 -0.916 10.334 1.00 98.56 80 SER A O 1
ATOM 592 N N . GLN A 1 81 ? -19.151 -0.591 10.320 1.00 98.56 81 GLN A N 1
ATOM 593 C CA . GLN A 1 81 ? -19.494 -2.005 10.136 1.00 98.56 81 GLN A CA 1
ATOM 594 C C . GLN A 1 81 ? -18.937 -2.601 8.832 1.00 98.56 81 GLN A C 1
ATOM 596 O O . GLN A 1 81 ? -18.711 -3.805 8.752 1.00 98.56 81 GLN A O 1
ATOM 601 N N . ASP A 1 82 ? -18.726 -1.765 7.819 1.00 98.50 82 ASP A N 1
ATOM 602 C CA . ASP A 1 82 ? -18.195 -2.107 6.500 1.00 98.50 82 ASP A CA 1
ATOM 603 C C . ASP A 1 82 ? -16.700 -1.766 6.340 1.00 98.50 82 ASP A C 1
ATOM 605 O O . ASP A 1 82 ? -16.178 -1.805 5.224 1.00 98.50 82 ASP A O 1
ATOM 609 N N . PHE A 1 83 ? -15.995 -1.444 7.433 1.00 98.75 83 PHE A N 1
ATOM 610 C CA . PHE A 1 83 ? -14.550 -1.222 7.413 1.00 98.75 83 PHE A CA 1
ATOM 611 C C . PHE A 1 83 ? -13.819 -2.425 6.806 1.00 98.75 83 PHE A C 1
ATOM 613 O O . PHE A 1 83 ? -13.953 -3.562 7.273 1.00 98.75 83 PHE A O 1
ATOM 620 N N . ALA A 1 84 ? -13.037 -2.164 5.760 1.00 98.81 84 ALA A N 1
ATOM 621 C CA . ALA A 1 84 ? -12.302 -3.172 5.012 1.00 98.81 84 ALA A CA 1
ATOM 622 C C . ALA A 1 84 ? -10.926 -2.652 4.585 1.00 98.81 84 ALA A C 1
ATOM 624 O O . ALA A 1 84 ? -10.757 -1.463 4.307 1.00 98.81 84 ALA A O 1
ATOM 625 N N . ILE A 1 85 ? -9.960 -3.561 4.462 1.00 98.75 85 ILE A N 1
ATOM 626 C CA . ILE A 1 85 ? -8.637 -3.283 3.892 1.00 98.75 85 ILE A CA 1
ATOM 627 C C . ILE A 1 85 ? -8.381 -4.271 2.759 1.00 98.75 85 ILE A C 1
ATOM 629 O O . 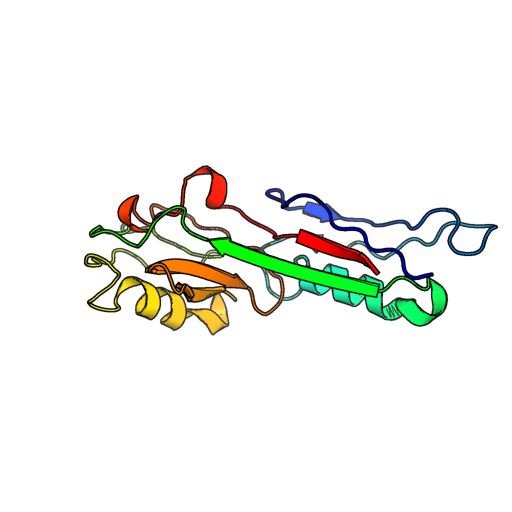ILE A 1 85 ? -8.551 -5.475 2.926 1.00 98.75 85 ILE A O 1
ATOM 633 N N . ASN A 1 86 ? -7.976 -3.760 1.595 1.00 98.25 86 ASN A N 1
ATOM 634 C CA . ASN A 1 86 ? -7.671 -4.543 0.394 1.00 98.25 86 ASN A CA 1
ATOM 635 C C . ASN A 1 86 ? -8.791 -5.531 0.010 1.00 98.25 86 ASN A C 1
ATOM 637 O O . ASN A 1 86 ? -8.529 -6.633 -0.461 1.00 98.25 86 ASN A O 1
ATOM 641 N N . GLY A 1 87 ? -10.048 -5.122 0.216 1.00 97.88 87 GLY A N 1
ATOM 642 C CA . GLY A 1 87 ? -11.241 -5.916 -0.094 1.00 97.88 87 GLY A CA 1
ATOM 643 C C . GLY A 1 87 ? -11.654 -6.928 0.981 1.00 97.88 87 GLY A C 1
ATOM 644 O O . GLY A 1 87 ? -12.697 -7.557 0.830 1.00 97.88 87 GLY A O 1
ATOM 645 N N . VAL A 1 88 ? -10.892 -7.072 2.072 1.00 98.38 88 VAL A N 1
ATOM 646 C CA . VAL A 1 88 ? -11.241 -7.947 3.201 1.00 98.38 88 VAL A CA 1
ATOM 647 C C . VAL A 1 88 ? -11.957 -7.132 4.273 1.00 98.38 88 VAL A C 1
ATOM 649 O O . VAL A 1 88 ? -11.369 -6.216 4.852 1.00 98.38 88 VAL A O 1
ATOM 652 N N . THR A 1 89 ? -13.223 -7.456 4.541 1.00 98.62 89 THR A N 1
ATOM 653 C CA . THR A 1 89 ? -14.007 -6.829 5.616 1.00 98.62 89 THR A CA 1
ATOM 654 C C . THR A 1 89 ? -13.467 -7.239 6.981 1.00 98.62 89 THR A C 1
ATOM 656 O O . THR A 1 89 ? -13.360 -8.424 7.283 1.00 98.62 89 THR A O 1
ATOM 659 N N . ILE A 1 90 ? -13.159 -6.240 7.806 1.00 98.44 90 ILE A N 1
ATOM 660 C CA . ILE A 1 90 ? -12.726 -6.394 9.200 1.00 98.44 90 ILE A CA 1
ATOM 661 C C . ILE A 1 90 ? -13.907 -6.099 10.136 1.00 98.44 90 ILE A C 1
ATOM 663 O O . ILE A 1 90 ? -14.124 -6.816 11.109 1.00 98.44 90 ILE A O 1
ATOM 667 N N . GLY A 1 91 ? -14.716 -5.092 9.794 1.00 98.38 91 GLY A N 1
ATOM 668 C CA . GLY A 1 91 ? -15.923 -4.720 10.527 1.00 98.38 91 GLY A CA 1
ATOM 669 C C . GLY A 1 91 ? -15.693 -3.704 11.644 1.00 98.38 91 GLY A C 1
ATOM 670 O O . GLY A 1 91 ? -14.627 -3.091 11.746 1.00 98.38 91 GLY A O 1
ATOM 671 N N . LYS A 1 92 ? -16.732 -3.505 12.463 1.00 98.56 92 LYS A N 1
ATOM 672 C CA . LYS A 1 92 ? -16.732 -2.526 13.553 1.00 98.56 92 LYS A CA 1
ATOM 673 C C . LYS A 1 92 ? -15.794 -2.952 14.685 1.00 98.56 92 LYS A C 1
ATOM 675 O O . LYS A 1 92 ? -15.906 -4.063 15.199 1.00 98.56 92 LYS A O 1
ATOM 680 N N . VAL A 1 93 ? -14.935 -2.034 15.113 1.00 98.12 93 VAL A N 1
ATOM 681 C CA . VAL A 1 93 ? -13.992 -2.195 16.220 1.00 98.12 93 VAL A CA 1
ATOM 682 C C . VAL A 1 93 ? -13.915 -0.890 16.992 1.00 98.12 93 VAL A C 1
ATOM 684 O O . VAL A 1 93 ? -13.624 0.152 16.409 1.00 98.12 93 VAL A O 1
ATOM 687 N N . ASP A 1 94 ? -14.127 -0.966 18.301 1.00 98.50 94 ASP A N 1
ATOM 688 C CA . ASP A 1 94 ? -13.901 0.146 19.218 1.00 98.50 94 ASP A CA 1
ATOM 689 C C . ASP A 1 94 ? -12.446 0.112 19.717 1.00 98.50 94 ASP A C 1
ATOM 691 O O . ASP A 1 94 ? -11.938 -0.925 20.159 1.00 98.50 94 ASP A O 1
ATOM 695 N N . TYR A 1 95 ? -11.753 1.244 19.645 1.00 98.44 95 TYR A N 1
ATOM 696 C CA . TYR A 1 95 ? -10.359 1.378 20.067 1.00 98.44 95 TYR A CA 1
ATOM 697 C C . TYR A 1 95 ? -10.192 2.598 20.966 1.00 98.44 95 TYR A C 1
ATOM 699 O O . TYR A 1 95 ? -10.820 3.632 20.751 1.00 98.44 95 TYR A O 1
ATOM 707 N N . SER A 1 96 ? -9.361 2.462 21.999 1.00 98.25 96 SER A N 1
ATOM 708 C CA . SER A 1 96 ? -9.121 3.524 22.979 1.00 98.25 96 SER A CA 1
ATOM 709 C C . SER A 1 96 ? -7.987 4.459 22.554 1.00 98.25 96 SER A C 1
ATOM 711 O O . SER A 1 96 ? -7.256 4.186 21.598 1.00 98.25 96 SER A O 1
ATOM 713 N N . ASP A 1 97 ? -7.816 5.564 23.283 1.00 98.44 97 ASP A N 1
ATOM 714 C CA . ASP A 1 97 ? -6.661 6.450 23.126 1.00 98.44 97 ASP A CA 1
ATOM 715 C C . ASP A 1 97 ? -5.340 5.659 23.092 1.00 98.44 97 ASP A C 1
ATOM 717 O O . ASP A 1 97 ? -5.080 4.776 23.914 1.00 98.44 97 ASP A O 1
ATOM 721 N N . GLY A 1 98 ? -4.507 5.965 22.096 1.00 97.69 98 GLY A N 1
ATOM 722 C CA . GLY A 1 98 ? -3.239 5.287 21.831 1.00 97.69 98 GLY A CA 1
ATOM 723 C C . GLY A 1 98 ? -3.372 3.824 21.397 1.00 97.69 98 GLY A C 1
ATOM 724 O O . GLY A 1 98 ? -2.369 3.104 21.430 1.00 97.69 98 GLY A O 1
ATOM 725 N N . ASP A 1 99 ? -4.576 3.365 21.033 1.00 98.12 99 ASP A N 1
ATOM 726 C CA . ASP A 1 99 ? -4.917 1.943 20.895 1.00 98.12 99 ASP A CA 1
ATOM 727 C C . ASP A 1 99 ? -4.426 1.165 22.127 1.00 98.12 99 ASP A C 1
ATOM 729 O O . ASP A 1 99 ? -3.654 0.206 22.026 1.00 98.12 99 ASP A O 1
ATOM 733 N N . GLY A 1 100 ? -4.758 1.672 23.321 1.00 96.81 100 GLY A N 1
ATOM 734 C CA . GLY A 1 100 ? -4.307 1.119 24.601 1.00 96.81 100 GLY A CA 1
ATOM 735 C C . GLY A 1 100 ? -4.887 -0.267 24.889 1.00 96.81 100 GLY A C 1
ATOM 736 O O . GLY A 1 100 ? -4.254 -1.076 25.561 1.00 96.81 100 GLY A O 1
ATOM 737 N N . ASN A 1 101 ? -6.058 -0.565 24.322 1.00 94.12 101 ASN A N 1
ATOM 738 C CA . ASN A 1 101 ? -6.646 -1.903 24.292 1.00 94.12 101 ASN A CA 1
ATOM 739 C C . ASN A 1 101 ? -6.081 -2.791 23.161 1.00 94.12 101 ASN A C 1
ATOM 741 O O . ASN A 1 101 ? -6.466 -3.955 23.064 1.00 94.12 101 ASN A O 1
ATOM 745 N N . GLY A 1 102 ? -5.203 -2.258 22.299 1.00 95.62 102 GLY A N 1
ATOM 746 C CA . GLY A 1 102 ? -4.563 -2.964 21.183 1.00 95.62 102 GLY A CA 1
ATOM 747 C C . GLY A 1 102 ? -5.529 -3.494 20.121 1.00 95.62 102 GLY A C 1
ATOM 748 O O . GLY A 1 102 ? -5.147 -4.348 19.318 1.00 95.62 102 GLY A O 1
ATOM 749 N N . SER A 1 103 ? -6.791 -3.064 20.150 1.00 97.81 103 SER A N 1
ATOM 750 C CA . SER A 1 103 ? -7.859 -3.681 19.369 1.00 97.81 103 SER A CA 1
ATOM 751 C C . SER A 1 103 ? -7.725 -3.347 17.890 1.00 97.81 103 SER A C 1
ATOM 753 O O . SER A 1 103 ? -7.817 -4.255 17.065 1.00 97.81 103 SER A O 1
ATOM 755 N N . LEU A 1 104 ? -7.415 -2.093 17.543 1.00 98.44 104 LEU A N 1
ATOM 756 C CA . LEU A 1 104 ? -7.296 -1.671 16.147 1.00 98.44 104 LEU A CA 1
ATOM 757 C C . LEU A 1 104 ? -6.101 -2.335 15.454 1.00 98.44 104 LEU A C 1
ATOM 759 O O . LEU A 1 104 ? -6.235 -2.860 14.349 1.00 98.44 104 LEU A O 1
ATOM 763 N N . VAL A 1 105 ? -4.929 -2.356 16.094 1.00 98.62 105 VAL A N 1
ATOM 764 C CA . VAL A 1 105 ? -3.750 -3.018 15.517 1.00 98.62 105 VAL A CA 1
ATOM 765 C C . VAL A 1 105 ? -3.962 -4.530 15.417 1.00 98.62 105 VAL A C 1
ATOM 767 O O . VAL A 1 105 ? -3.600 -5.133 14.404 1.00 98.62 105 VAL A O 1
ATOM 770 N N . SER A 1 106 ? -4.560 -5.150 16.439 1.00 98.56 106 SER A N 1
ATOM 771 C CA . SER A 1 106 ? -4.787 -6.599 16.475 1.00 98.56 106 SER A CA 1
ATOM 772 C C . SER A 1 106 ? -5.718 -7.069 15.356 1.00 98.56 106 SER A C 1
ATOM 774 O O . SER A 1 106 ? -5.355 -7.977 14.608 1.00 98.56 106 SER A O 1
ATOM 776 N N . VAL A 1 107 ? -6.875 -6.425 15.168 1.00 98.50 107 VAL A N 1
ATOM 777 C CA . VAL A 1 107 ? -7.858 -6.860 14.158 1.00 98.50 107 VAL A CA 1
ATOM 778 C C . VAL A 1 107 ? -7.373 -6.672 12.720 1.00 98.50 107 VAL A C 1
ATOM 780 O O . VAL A 1 107 ? -7.676 -7.502 11.868 1.00 98.50 107 VAL A O 1
ATOM 783 N N . ILE A 1 108 ? -6.571 -5.636 12.442 1.00 98.62 108 ILE A N 1
ATOM 784 C CA . ILE A 1 108 ? -5.946 -5.462 11.124 1.00 98.62 108 ILE A CA 1
ATOM 785 C C . ILE A 1 108 ? -4.910 -6.569 10.903 1.00 98.62 108 ILE A C 1
ATOM 787 O O . ILE A 1 108 ? -4.889 -7.207 9.850 1.00 98.62 108 ILE A O 1
ATOM 791 N N . ASN A 1 109 ? -4.083 -6.848 11.914 1.00 98.69 109 ASN A N 1
ATOM 792 C CA . ASN A 1 109 ? -3.054 -7.879 11.819 1.00 98.69 109 ASN A CA 1
ATOM 793 C C . ASN A 1 109 ? -3.612 -9.307 11.770 1.00 98.69 109 ASN A C 1
ATOM 795 O O . ASN A 1 109 ? -2.948 -10.182 11.217 1.00 98.69 109 ASN A O 1
ATOM 799 N N . ALA A 1 110 ? -4.822 -9.546 12.281 1.00 98.56 110 ALA A N 1
ATOM 800 C CA . ALA A 1 110 ? -5.496 -10.842 12.208 1.00 98.56 110 ALA A CA 1
ATOM 801 C C . ALA A 1 110 ? -5.772 -11.298 10.763 1.00 98.56 110 ALA A C 1
ATOM 803 O O . ALA A 1 110 ? -5.902 -12.493 10.513 1.00 98.56 110 ALA A O 1
ATOM 804 N N . VAL A 1 111 ? -5.822 -10.362 9.807 1.00 98.06 111 VAL A N 1
ATOM 805 C CA . VAL A 1 111 ? -6.042 -10.642 8.378 1.00 98.06 111 VAL A CA 1
ATOM 806 C C . VAL A 1 111 ? -4.845 -10.271 7.494 1.00 98.06 111 VAL A C 1
ATOM 808 O O . VAL A 1 111 ? -4.963 -10.291 6.268 1.00 98.06 111 VAL A O 1
ATOM 811 N N . LYS A 1 112 ? -3.678 -9.960 8.081 1.00 97.88 112 LYS A N 1
ATOM 812 C CA . LYS A 1 112 ? -2.496 -9.455 7.353 1.00 97.88 112 LYS A CA 1
ATOM 813 C C . LYS A 1 112 ? -2.018 -10.378 6.232 1.00 97.88 112 LYS A C 1
ATOM 815 O O . LYS A 1 112 ? -1.600 -9.893 5.189 1.00 97.88 112 LYS A O 1
ATOM 820 N N . ASP A 1 113 ? -2.115 -11.694 6.415 1.00 96.25 113 ASP A N 1
ATOM 821 C CA . ASP A 1 113 ? -1.631 -12.664 5.425 1.00 96.25 113 ASP A CA 1
ATOM 822 C C . ASP A 1 113 ? -2.553 -12.708 4.194 1.00 96.25 113 ASP A C 1
ATOM 824 O O . ASP A 1 113 ? -2.134 -13.077 3.100 1.00 96.25 113 ASP A O 1
ATOM 828 N N . THR A 1 114 ? -3.805 -12.261 4.348 1.00 96.62 114 THR A N 1
ATOM 829 C CA . THR A 1 114 ? -4.760 -12.112 3.242 1.00 96.62 114 THR A CA 1
ATOM 830 C C . THR A 1 114 ? -4.656 -10.718 2.617 1.00 96.62 114 THR A C 1
ATOM 832 O O . THR A 1 114 ? -4.506 -10.578 1.400 1.00 96.62 114 THR A O 1
ATOM 835 N N . THR A 1 115 ? -4.677 -9.663 3.438 1.00 97.75 115 THR A N 1
ATOM 836 C CA . THR A 1 115 ? -4.668 -8.271 2.959 1.00 97.75 115 THR A CA 1
ATOM 837 C C . THR A 1 115 ? -3.304 -7.821 2.444 1.00 97.75 115 THR A C 1
ATOM 839 O O . THR A 1 115 ? -3.248 -6.953 1.577 1.00 97.75 115 THR A O 1
ATOM 842 N N . GLY A 1 116 ? -2.211 -8.389 2.957 1.00 97.44 116 GLY A N 1
ATOM 843 C CA . GLY A 1 116 ? -0.842 -7.912 2.742 1.00 97.44 116 GLY A CA 1
ATOM 844 C C . GLY A 1 116 ? -0.454 -6.698 3.557 1.00 97.44 116 GLY A C 1
ATOM 845 O O . GLY A 1 116 ? 0.605 -6.128 3.305 1.00 97.44 116 GLY A O 1
ATOM 846 N N . VAL A 1 117 ? -1.313 -6.271 4.483 1.00 98.62 117 VAL A N 1
ATOM 847 C CA . VAL A 1 117 ? -1.134 -5.041 5.249 1.00 98.62 117 VAL A CA 1
ATOM 848 C C . VAL A 1 117 ? -0.898 -5.390 6.705 1.00 98.62 117 VAL A C 1
ATOM 850 O O . VAL A 1 117 ? -1.740 -6.003 7.357 1.00 98.62 117 VAL A O 1
ATOM 853 N N . GLN A 1 118 ? 0.245 -4.954 7.218 1.00 98.62 118 GLN A N 1
ATOM 854 C CA . GLN A 1 118 ? 0.585 -5.037 8.626 1.00 98.62 118 GLN A CA 1
ATOM 855 C C . GLN A 1 118 ? 0.357 -3.680 9.291 1.00 98.62 118 GLN A C 1
ATOM 857 O O . GLN A 1 118 ? 0.871 -2.657 8.832 1.00 98.62 118 GLN A O 1
ATOM 862 N N . ALA A 1 119 ? -0.391 -3.684 10.390 1.00 98.75 119 ALA A N 1
ATOM 863 C CA . ALA A 1 119 ? -0.560 -2.534 11.261 1.00 98.75 119 ALA A CA 1
ATOM 864 C C . ALA A 1 119 ? 0.500 -2.517 12.367 1.00 98.75 119 ALA A C 1
ATOM 866 O O . ALA A 1 119 ? 0.842 -3.548 12.956 1.00 98.75 119 ALA A O 1
ATOM 867 N N . SER A 1 120 ? 0.979 -1.325 12.694 1.00 98.56 120 SER A N 1
ATOM 868 C CA . SER A 1 120 ? 1.828 -1.053 13.848 1.00 98.56 120 SER A CA 1
ATOM 869 C C . SER A 1 120 ? 1.561 0.350 14.397 1.00 98.56 120 SER A C 1
ATOM 871 O O . SER A 1 120 ? 0.821 1.141 13.809 1.00 98.56 120 SER A O 1
ATOM 873 N N . LYS A 1 121 ? 2.159 0.652 15.551 1.00 98.19 121 LYS A N 1
ATOM 874 C CA . LYS A 1 121 ? 2.260 2.011 16.086 1.00 98.19 121 LYS A CA 1
ATOM 875 C C . LYS A 1 121 ? 3.694 2.491 15.923 1.00 98.19 121 LYS A C 1
ATOM 877 O O . LYS A 1 121 ? 4.616 1.717 16.182 1.00 98.19 121 LYS A O 1
ATOM 882 N N . ASP A 1 122 ? 3.877 3.735 15.498 1.00 97.81 122 ASP A N 1
ATOM 883 C CA . ASP A 1 122 ? 5.198 4.362 15.534 1.00 97.81 122 ASP A CA 1
ATOM 884 C C . ASP A 1 122 ? 5.554 4.865 16.944 1.00 97.81 122 ASP A C 1
ATOM 886 O O . ASP A 1 122 ? 4.756 4.794 17.882 1.00 97.81 122 ASP A O 1
ATOM 890 N N . GLU A 1 123 ? 6.767 5.395 17.086 1.00 96.94 123 GLU A N 1
ATOM 891 C CA . GLU A 1 123 ? 7.302 5.945 18.340 1.00 96.94 123 GLU A CA 1
ATOM 892 C C . GLU A 1 123 ? 6.465 7.112 18.896 1.00 96.94 123 GLU A C 1
ATOM 894 O O . GLU A 1 123 ? 6.500 7.385 20.094 1.00 96.94 123 GLU A O 1
ATOM 899 N N . ASN A 1 124 ? 5.677 7.777 18.044 1.00 97.44 124 ASN A N 1
ATOM 900 C CA . ASN A 1 124 ? 4.785 8.877 18.406 1.00 97.44 124 ASN A CA 1
ATOM 901 C C . ASN A 1 124 ? 3.331 8.412 18.615 1.00 97.44 124 ASN A C 1
ATOM 903 O O . ASN A 1 124 ? 2.437 9.245 18.764 1.00 97.44 124 ASN A O 1
ATOM 907 N N . GLY A 1 125 ? 3.071 7.100 18.598 1.00 97.88 125 GLY A N 1
ATOM 908 C CA . GLY A 1 125 ? 1.745 6.508 18.767 1.00 97.88 125 GLY A CA 1
ATOM 909 C C . GLY A 1 125 ? 0.829 6.626 17.546 1.00 97.88 125 GLY A C 1
ATOM 910 O O . GLY A 1 125 ? -0.375 6.394 17.670 1.00 97.88 125 GLY A O 1
ATOM 911 N N . LYS A 1 126 ? 1.354 7.008 16.377 1.00 98.69 126 LYS A N 1
ATOM 912 C CA . LYS A 1 126 ? 0.591 7.086 15.124 1.00 98.69 126 LYS A CA 1
ATOM 913 C C . LYS A 1 126 ? 0.359 5.684 14.578 1.00 98.69 126 LYS A C 1
ATOM 915 O O . LYS A 1 126 ? 1.257 4.844 14.629 1.00 98.69 126 LYS A O 1
ATOM 920 N N . LEU A 1 127 ? -0.821 5.446 14.008 1.00 98.75 127 LEU A N 1
ATOM 921 C CA . LEU A 1 127 ? -1.081 4.218 13.262 1.00 98.75 127 LEU A CA 1
ATOM 922 C C . LEU A 1 127 ? -0.218 4.195 11.996 1.00 98.75 127 LEU A C 1
ATOM 924 O O . LEU A 1 127 ? -0.218 5.153 11.223 1.00 98.75 127 LEU A O 1
ATOM 928 N N . VAL A 1 128 ? 0.478 3.088 11.766 1.00 98.81 128 VAL A N 1
ATOM 929 C CA . VAL A 1 128 ? 1.237 2.830 10.544 1.00 98.81 128 VAL A CA 1
ATOM 930 C C . VAL A 1 128 ? 0.708 1.558 9.903 1.00 98.81 128 VAL A C 1
ATOM 932 O O . VAL A 1 128 ? 0.671 0.505 10.533 1.00 98.81 128 VAL A O 1
ATOM 935 N N . LEU A 1 129 ? 0.323 1.650 8.635 1.00 98.81 129 LEU A N 1
ATOM 936 C CA . LEU A 1 129 ? -0.043 0.517 7.793 1.00 98.81 129 LEU A CA 1
ATOM 937 C C . LEU A 1 129 ? 1.063 0.320 6.763 1.00 98.81 129 LEU A C 1
ATOM 939 O O . LEU A 1 129 ? 1.342 1.232 5.989 1.00 98.81 129 LEU A O 1
ATOM 943 N N . THR A 1 130 ? 1.703 -0.844 6.759 1.00 98.75 130 THR A N 1
ATOM 944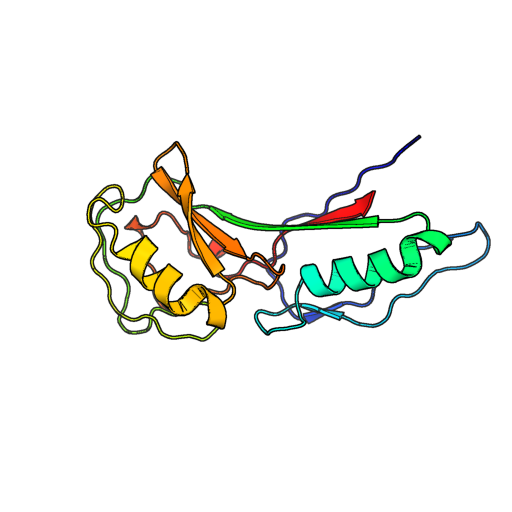 C CA . THR A 1 130 ? 2.793 -1.174 5.829 1.00 98.75 130 THR A CA 1
ATOM 945 C C . THR A 1 130 ? 2.403 -2.381 4.991 1.00 98.75 130 THR A C 1
ATOM 947 O O . THR A 1 130 ? 1.943 -3.379 5.545 1.00 98.75 130 THR A O 1
ATOM 950 N N . SER A 1 131 ? 2.604 -2.309 3.674 1.00 98.31 131 SER A N 1
ATOM 951 C CA . SER A 1 131 ? 2.534 -3.489 2.812 1.00 98.31 131 SER A CA 1
ATOM 952 C C . SER A 1 131 ? 3.925 -4.089 2.635 1.00 98.31 131 SER A C 1
ATOM 954 O O . SER A 1 131 ? 4.83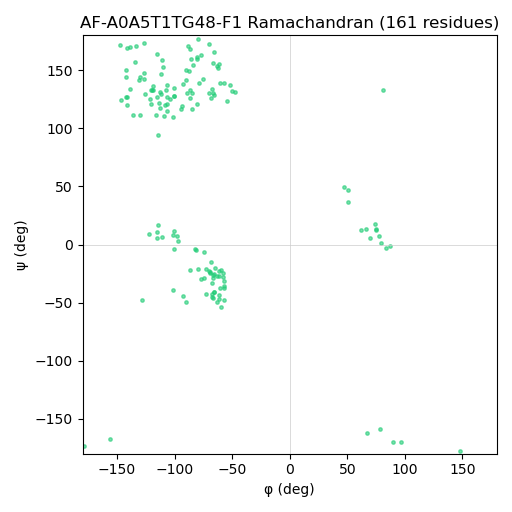9 -3.425 2.151 1.00 98.31 131 SER A O 1
ATOM 956 N N . ALA A 1 132 ? 4.084 -5.345 3.056 1.00 91.19 132 ALA A N 1
ATOM 957 C CA . ALA A 1 132 ? 5.377 -6.030 3.049 1.00 91.19 132 ALA A CA 1
ATOM 958 C C . ALA A 1 132 ? 5.799 -6.509 1.651 1.00 91.19 132 ALA A C 1
ATOM 960 O O . ALA A 1 132 ? 6.988 -6.589 1.370 1.00 91.19 132 ALA A O 1
ATOM 961 N N . ASP A 1 133 ? 4.831 -6.819 0.788 1.00 95.06 133 ASP A N 1
ATOM 962 C CA . ASP A 1 133 ? 5.036 -7.315 -0.577 1.00 95.06 133 ASP A CA 1
ATOM 963 C C . ASP A 1 133 ? 4.843 -6.223 -1.646 1.00 95.06 133 ASP A C 1
ATOM 965 O O . ASP A 1 133 ? 4.840 -6.503 -2.844 1.00 95.06 133 ASP A O 1
ATOM 969 N N . GLY A 1 134 ? 4.682 -4.964 -1.226 1.00 97.94 134 GLY A N 1
ATOM 970 C CA . GLY A 1 134 ? 4.580 -3.815 -2.124 1.00 97.94 134 GLY A CA 1
ATOM 971 C C . GLY A 1 134 ? 3.247 -3.705 -2.866 1.00 97.94 134 GLY A C 1
ATOM 972 O O . GLY A 1 134 ? 3.165 -2.987 -3.869 1.00 97.94 134 GLY A O 1
ATOM 973 N N . ARG A 1 135 ? 2.202 -4.391 -2.390 1.00 98.31 135 ARG A N 1
ATOM 974 C CA . ARG A 1 135 ? 0.816 -4.163 -2.816 1.00 98.31 135 ARG A CA 1
ATOM 975 C C . ARG A 1 135 ? 0.328 -2.791 -2.372 1.00 98.31 135 ARG A C 1
ATOM 977 O O . ARG A 1 135 ? 0.787 -2.239 -1.378 1.00 98.31 135 ARG A O 1
ATOM 984 N N . GLY A 1 136 ? -0.674 -2.261 -3.070 1.00 98.56 136 GLY A N 1
ATOM 985 C CA . GLY A 1 136 ? -1.402 -1.093 -2.580 1.00 98.56 136 GLY A CA 1
ATOM 986 C C . GLY A 1 136 ? -2.106 -1.349 -1.245 1.00 98.56 136 GLY A C 1
ATOM 987 O O . GLY A 1 136 ? -2.474 -2.478 -0.921 1.00 98.56 136 GLY A O 1
ATOM 988 N N . ILE A 1 137 ? -2.343 -0.274 -0.503 1.00 98.81 137 ILE A N 1
ATOM 989 C CA . ILE A 1 137 ? -3.187 -0.217 0.686 1.00 98.81 137 ILE A CA 1
ATOM 990 C C . ILE A 1 137 ? -4.436 0.575 0.306 1.00 98.81 137 ILE A C 1
ATOM 992 O O . ILE A 1 137 ? -4.373 1.787 0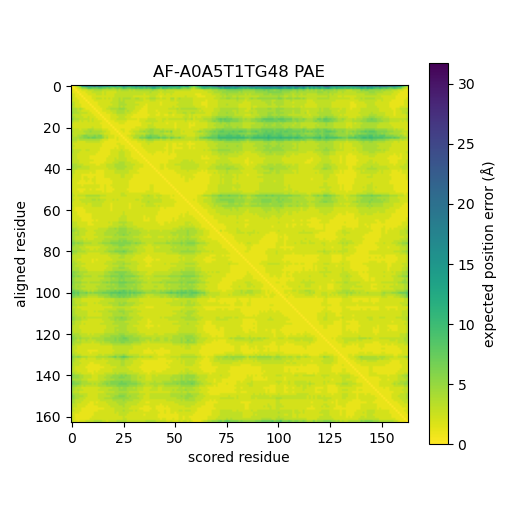.085 1.00 98.81 137 ILE A O 1
ATOM 996 N N . LYS A 1 138 ? -5.577 -0.109 0.239 1.00 98.69 138 LYS A N 1
ATOM 997 C CA . LYS A 1 138 ? -6.884 0.504 0.016 1.00 98.69 138 LYS A CA 1
ATOM 998 C C . LYS A 1 138 ? -7.816 0.198 1.174 1.00 98.69 138 LYS A C 1
ATOM 1000 O O . LYS A 1 138 ? -8.107 -0.960 1.454 1.00 98.69 138 LYS A O 1
ATOM 1005 N N . ILE A 1 139 ? -8.300 1.247 1.816 1.00 98.75 139 ILE A N 1
ATOM 1006 C CA . ILE A 1 139 ? -9.236 1.205 2.928 1.00 98.75 139 ILE A CA 1
ATOM 1007 C C . ILE A 1 139 ? -10.612 1.601 2.400 1.00 98.75 139 ILE A C 1
ATOM 1009 O O . ILE A 1 139 ? -10.780 2.677 1.824 1.00 98.75 139 ILE A O 1
ATOM 1013 N N . THR A 1 140 ? -11.602 0.748 2.621 1.00 98.62 140 THR A N 1
ATOM 1014 C CA . THR A 1 140 ? -13.017 1.045 2.367 1.00 98.62 140 THR A CA 1
ATOM 1015 C C . THR A 1 140 ? -13.797 1.035 3.677 1.00 98.62 140 THR A C 1
ATOM 1017 O O . THR A 1 140 ? -13.296 0.572 4.703 1.00 98.62 140 THR A O 1
ATOM 1020 N N . GLY A 1 141 ? -15.004 1.598 3.663 1.00 98.19 141 GLY A N 1
ATOM 1021 C CA . GLY A 1 141 ? -15.706 1.950 4.895 1.00 98.19 141 GLY A CA 1
ATOM 1022 C C . GLY A 1 141 ? -14.991 3.076 5.651 1.00 98.19 141 GLY A C 1
ATOM 1023 O O . GLY A 1 141 ? -14.154 3.811 5.100 1.00 98.19 141 GLY A O 1
ATOM 1024 N N . ASP A 1 142 ? -15.320 3.231 6.927 1.00 98.12 142 ASP A N 1
ATOM 1025 C CA . ASP A 1 142 ? -14.693 4.187 7.825 1.00 98.12 142 ASP A CA 1
ATOM 1026 C C . ASP A 1 142 ? -13.767 3.496 8.827 1.00 98.12 142 ASP A C 1
ATOM 1028 O O . ASP A 1 142 ? -14.190 2.661 9.617 1.00 98.12 142 ASP A O 1
ATOM 1032 N N . ILE A 1 143 ? -12.488 3.869 8.811 1.00 98.19 143 ILE A N 1
ATOM 1033 C CA . ILE A 1 143 ? -11.504 3.442 9.817 1.00 98.19 143 ILE A CA 1
ATOM 1034 C C . ILE A 1 143 ? -11.602 4.296 11.095 1.00 98.19 143 ILE A C 1
ATOM 1036 O O . ILE A 1 143 ? -10.914 4.029 12.072 1.00 98.19 143 ILE A O 1
ATOM 1040 N N . GLY A 1 144 ? -12.455 5.324 11.080 1.00 97.75 144 GLY A N 1
ATOM 1041 C CA . GLY A 1 144 ? -12.657 6.255 12.175 1.00 97.75 144 GLY A CA 1
ATOM 1042 C C . GLY A 1 144 ? -11.578 7.334 12.198 1.00 97.75 144 GLY A C 1
ATOM 1043 O O . GLY A 1 144 ? -10.375 7.063 12.123 1.00 97.75 144 GLY A O 1
ATOM 1044 N N . VAL A 1 145 ? -12.003 8.593 12.343 1.00 96.69 145 VAL A N 1
ATOM 1045 C CA . VAL A 1 145 ? -11.090 9.750 12.378 1.00 96.69 145 VAL A CA 1
ATOM 1046 C C . VAL A 1 145 ? -10.046 9.618 13.493 1.00 96.69 145 VAL A C 1
ATOM 1048 O O . VAL A 1 145 ? -8.898 10.011 13.309 1.00 96.69 145 VAL A O 1
ATOM 1051 N N . GLY A 1 146 ? -10.383 8.969 14.614 1.00 97.62 146 GLY A N 1
ATOM 1052 C CA . GLY A 1 146 ? -9.454 8.728 15.724 1.00 97.62 146 GLY A CA 1
ATOM 1053 C C . GLY A 1 146 ? -8.189 7.949 15.333 1.00 97.62 146 GLY A C 1
ATOM 1054 O O . GLY A 1 146 ? -7.148 8.145 15.950 1.00 97.62 146 GLY A O 1
ATOM 1055 N N . SER A 1 147 ? -8.219 7.147 14.262 1.00 98.19 147 SER A N 1
ATOM 1056 C CA . SER A 1 147 ? -7.033 6.429 13.759 1.00 98.19 147 SER A CA 1
ATOM 1057 C C . SER A 1 147 ? -5.920 7.354 13.240 1.00 98.19 147 SER A C 1
ATOM 1059 O O . SER A 1 147 ? -4.768 6.937 13.116 1.00 98.19 147 SER A O 1
ATOM 1061 N N . GLY A 1 148 ? -6.259 8.604 12.901 1.00 98.12 148 GLY A N 1
ATOM 1062 C CA . GLY A 1 148 ? -5.352 9.565 12.277 1.00 98.12 148 GLY A CA 1
ATOM 1063 C C . GLY A 1 148 ? -5.159 9.365 10.773 1.00 98.12 148 GLY A C 1
ATOM 1064 O O . GLY A 1 148 ? -4.406 10.128 10.169 1.00 98.12 148 GLY A O 1
ATOM 1065 N N . ILE A 1 149 ? -5.822 8.383 10.155 1.00 98.44 149 ILE A N 1
ATOM 1066 C CA . ILE A 1 149 ? -5.801 8.172 8.704 1.00 98.44 149 ILE A CA 1
ATOM 1067 C C . ILE A 1 149 ? -6.866 9.056 8.053 1.00 98.44 149 ILE A C 1
ATOM 1069 O O . ILE A 1 149 ? -8.064 8.899 8.286 1.00 98.44 149 ILE A O 1
ATOM 1073 N N . LEU A 1 150 ? -6.427 9.995 7.221 1.00 97.19 150 LEU A N 1
ATOM 1074 C CA . LEU A 1 150 ? -7.304 10.933 6.528 1.00 97.19 150 LEU A CA 1
ATOM 1075 C C . LEU A 1 150 ? -7.951 10.301 5.287 1.00 97.19 150 LEU A C 1
ATOM 1077 O O . LEU A 1 150 ? -7.447 9.336 4.713 1.00 97.19 150 LEU A O 1
ATOM 1081 N N . ALA A 1 151 ? -9.062 10.880 4.822 1.00 95.81 151 ALA A N 1
ATOM 1082 C CA . ALA A 1 151 ? -9.808 10.368 3.668 1.00 95.81 151 ALA A CA 1
ATOM 1083 C C . ALA A 1 151 ? -8.951 10.254 2.391 1.00 95.81 151 ALA A C 1
ATOM 1085 O O . ALA A 1 151 ? -9.068 9.276 1.659 1.00 95.81 151 ALA A O 1
ATOM 1086 N N . ASN A 1 152 ? -8.042 11.205 2.156 1.00 95.12 152 ASN A N 1
ATOM 1087 C CA . ASN A 1 152 ? -7.114 11.197 1.019 1.00 95.12 152 ASN A CA 1
ATOM 1088 C C . ASN A 1 152 ? -5.954 10.191 1.159 1.00 95.12 152 ASN A C 1
ATOM 1090 O O . ASN A 1 152 ? -5.183 10.025 0.222 1.00 95.12 152 ASN A O 1
ATOM 1094 N N . GLN A 1 153 ? -5.818 9.531 2.311 1.00 97.25 153 GLN A N 1
ATOM 1095 C CA . GLN A 1 153 ? -4.819 8.491 2.564 1.00 97.25 153 GLN A CA 1
ATOM 1096 C C . GLN A 1 153 ? -5.406 7.073 2.466 1.00 97.25 153 GLN A C 1
ATOM 1098 O O . GLN A 1 153 ? -4.664 6.098 2.579 1.00 97.25 153 GLN A O 1
ATOM 1103 N N . LYS A 1 154 ? -6.728 6.943 2.259 1.00 98.06 154 LYS A N 1
ATOM 1104 C CA . LYS A 1 154 ? -7.416 5.645 2.177 1.00 98.06 154 LYS A CA 1
ATOM 1105 C C . LYS A 1 154 ? -7.044 4.834 0.937 1.00 98.06 154 LYS A C 1
ATOM 1107 O O . LYS A 1 154 ? -7.319 3.645 0.915 1.00 98.06 154 LYS A O 1
ATOM 1112 N N . GLU A 1 155 ? -6.421 5.425 -0.074 1.00 98.25 155 GLU A N 1
ATOM 1113 C CA . GLU A 1 155 ? -5.945 4.702 -1.253 1.00 98.25 155 GLU A CA 1
ATOM 1114 C C . GLU A 1 155 ? -4.493 5.080 -1.527 1.00 98.25 155 GLU A C 1
ATOM 1116 O O . GLU A 1 155 ? -4.207 6.219 -1.858 1.00 98.25 155 GLU A O 1
ATOM 1121 N N . ASN A 1 156 ? -3.564 4.146 -1.342 1.00 98.38 156 ASN A N 1
ATOM 1122 C CA . ASN A 1 156 ? -2.129 4.403 -1.397 1.00 98.38 156 ASN A CA 1
ATOM 1123 C C . ASN A 1 156 ? -1.398 3.233 -2.057 1.00 98.38 156 ASN A C 1
ATOM 1125 O O . ASN A 1 156 ? -1.514 2.102 -1.603 1.00 98.38 156 ASN A O 1
ATOM 1129 N N . TYR A 1 157 ? -0.588 3.504 -3.073 1.00 98.56 157 TYR A N 1
ATOM 1130 C CA . TYR A 1 157 ? 0.238 2.504 -3.754 1.00 98.56 157 TYR A CA 1
ATOM 1131 C C . TYR A 1 157 ? 1.737 2.691 -3.492 1.00 98.56 157 TYR A C 1
ATOM 1133 O O . TYR A 1 157 ? 2.543 1.972 -4.065 1.00 98.56 157 TYR A O 1
ATOM 1141 N N . GLY A 1 158 ? 2.109 3.621 -2.605 1.00 98.31 158 GLY A N 1
ATOM 1142 C CA . GLY A 1 158 ? 3.479 3.855 -2.156 1.00 98.31 158 GLY A CA 1
ATOM 1143 C C . GLY A 1 158 ? 4.339 4.643 -3.138 1.00 98.31 158 GLY A C 1
ATOM 1144 O O . GLY A 1 158 ? 3.836 5.397 -3.975 1.00 98.31 158 GLY A O 1
ATOM 1145 N N . ARG A 1 159 ? 5.659 4.507 -2.990 1.00 98.31 159 ARG A N 1
ATOM 1146 C CA . ARG A 1 159 ? 6.680 5.191 -3.797 1.00 98.31 159 ARG A CA 1
ATOM 1147 C C . ARG A 1 159 ? 7.659 4.184 -4.380 1.00 98.31 159 ARG A C 1
ATOM 1149 O O . ARG A 1 159 ? 8.036 3.232 -3.703 1.00 98.31 159 ARG A O 1
ATOM 1156 N N . LEU A 1 160 ? 8.085 4.435 -5.616 1.00 98.38 160 LEU A N 1
ATOM 1157 C CA . LEU A 1 160 ? 9.162 3.704 -6.280 1.00 98.38 160 LEU A CA 1
ATOM 1158 C C . LEU A 1 160 ? 10.446 4.536 -6.212 1.00 98.38 160 LEU A C 1
ATOM 1160 O O . LEU A 1 160 ? 10.422 5.738 -6.506 1.00 98.38 160 LEU A O 1
ATOM 1164 N N . SER A 1 161 ? 11.549 3.886 -5.863 1.00 98.44 161 SER A N 1
ATOM 1165 C CA . SER A 1 161 ? 12.887 4.471 -5.833 1.00 98.44 161 SER A CA 1
ATOM 1166 C C . SER A 1 161 ? 13.812 3.701 -6.765 1.00 98.44 161 SER A C 1
ATOM 1168 O O . SER A 1 161 ? 13.841 2.473 -6.717 1.00 98.44 161 SER A O 1
ATOM 1170 N N . LEU A 1 162 ? 14.567 4.423 -7.591 1.00 98.19 162 LEU A N 1
ATOM 1171 C CA . LEU A 1 162 ? 15.541 3.883 -8.535 1.00 98.19 162 LEU A CA 1
ATOM 1172 C C . LEU A 1 162 ? 16.965 4.257 -8.112 1.00 98.19 162 LEU A C 1
ATOM 1174 O O . LEU A 1 162 ? 17.177 5.341 -7.555 1.00 98.19 162 LEU A O 1
ATOM 1178 N N . VAL A 1 163 ? 17.919 3.370 -8.394 1.00 96.62 163 VAL A N 1
ATOM 1179 C CA . VAL A 1 163 ? 19.358 3.546 -8.140 1.00 96.62 163 VAL A CA 1
ATOM 1180 C C . VAL A 1 163 ? 20.212 2.945 -9.248 1.00 96.62 163 VAL A C 1
ATOM 1182 O O . VAL A 1 163 ? 19.805 1.884 -9.776 1.00 96.62 163 VAL A O 1
#

Radius of gyration: 17.95 Å; Cα contacts (8 Å, |Δi|>4): 406; chains: 1; bounding box: 48×25×54 Å

Sequence (163 aa):
VTRFETGAQSFTSGVVGLTIKNYNGIEDFKFDNVVISTSVGTGLGALAEEINKSADKTGVRATYDVKTTGVYAIKEGTTSQDFAINGVTIGKVDYSDGDGNGSLVSVINAVKDTTGVQASKDENGKLVLTSADGRGIKITGDIGVGSGILANQKENYGRLSLV

Organism: C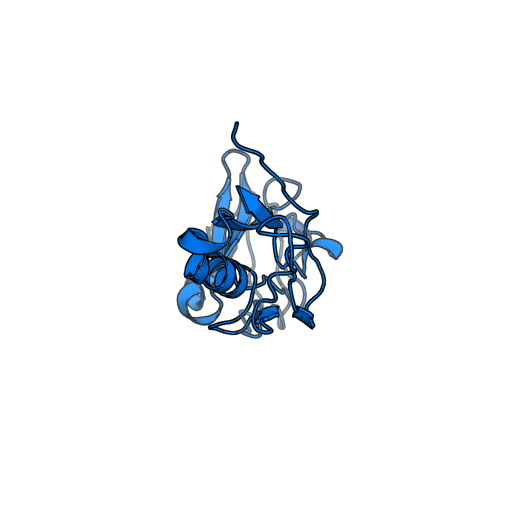ampylobacter coli (NCBI:txid195)